Protein AF-A0A8S2THJ9-F1 (afdb_monomer_lite)

Secondary structure (DSSP, 8-state):
-HHHHHHHHHHHHHHHHHTT--EEE--GGGT-EEBTTB--HHHHHHHHHHHHHHHHTT-EEE---EEEEETTTEEEEE-HHHHHHHHHHHH--S------SSSS--

Organism: NCBI:txid392030

InterPro domains:
  IPR001048 Aspartate/glutamate/uridylate kinase [PF00696] (3-106)
  IPR036393 Acetylglutamate kinase-like superfamily [G3DSA:3.40.1160.10] (1-106)
  IPR036393 Acetylglutamate kinase-like superfamily [SSF53633] (6-106)

Structure (mmCIF, N/CA/C/O backbone):
data_AF-A0A8S2THJ9-F1
#
_entry.id   AF-A0A8S2THJ9-F1
#
loop_
_atom_site.group_PDB
_atom_site.id
_atom_site.type_symbol
_atom_site.label_atom_id
_atom_site.label_alt_id
_atom_site.label_comp_id
_atom_site.label_asym_id
_atom_site.label_entity_id
_atom_site.label_seq_id
_atom_site.pdbx_PDB_ins_code
_atom_site.Cartn_x
_atom_site.Cartn_y
_atom_site.Cartn_z
_atom_site.occupancy
_atom_site.B_iso_or_equiv
_atom_site.auth_seq_id
_atom_site.auth_comp_id
_atom_site.auth_asym_id
_atom_site.auth_atom_id
_atom_site.pdbx_PDB_model_num
ATOM 1 N N . THR A 1 1 ? -8.356 2.987 -15.410 1.00 74.62 1 THR A N 1
ATOM 2 C CA . THR A 1 1 ? -7.660 4.298 -15.498 1.00 74.62 1 THR A CA 1
ATOM 3 C C . THR A 1 1 ? -7.457 4.864 -14.096 1.00 74.62 1 THR A C 1
ATOM 5 O O . THR A 1 1 ? -8.301 4.588 -13.248 1.00 74.62 1 THR A O 1
ATOM 8 N N . ARG A 1 2 ? -6.403 5.662 -13.824 1.00 84.69 2 ARG A N 1
ATOM 9 C CA . ARG A 1 2 ? -6.140 6.232 -12.474 1.00 84.69 2 ARG A CA 1
ATOM 10 C C . ARG A 1 2 ? -7.330 7.019 -11.901 1.00 84.69 2 ARG A C 1
ATOM 12 O O . ARG A 1 2 ? -7.614 6.929 -10.715 1.00 84.69 2 ARG A O 1
ATOM 19 N N . ARG A 1 3 ? -8.128 7.678 -12.755 1.00 88.50 3 ARG A N 1
ATOM 20 C CA . ARG A 1 3 ? -9.401 8.320 -12.361 1.00 88.50 3 ARG A CA 1
ATOM 21 C C . ARG A 1 3 ? -10.396 7.350 -11.708 1.00 88.50 3 ARG A C 1
ATOM 23 O O . ARG A 1 3 ? -11.082 7.726 -10.766 1.00 88.50 3 ARG A O 1
ATOM 30 N N . SER A 1 4 ? -10.501 6.123 -12.218 1.00 89.75 4 SER A N 1
ATOM 31 C CA . SER A 1 4 ? -11.427 5.114 -11.678 1.00 89.75 4 SER A CA 1
ATOM 32 C C . SER A 1 4 ? -10.957 4.610 -10.313 1.00 89.75 4 SER A C 1
ATOM 34 O O . SER A 1 4 ? -11.768 4.487 -9.402 1.00 89.75 4 SER A O 1
ATOM 36 N N . LEU A 1 5 ? -9.642 4.413 -10.153 1.00 88.25 5 LEU A N 1
ATOM 37 C CA . LEU A 1 5 ? -9.027 4.081 -8.865 1.00 88.25 5 LEU A CA 1
ATOM 38 C C . LEU A 1 5 ? -9.236 5.200 -7.843 1.00 88.25 5 LEU A C 1
ATOM 40 O O . LEU A 1 5 ? -9.675 4.924 -6.736 1.00 88.25 5 LEU A O 1
ATOM 44 N N . GLY A 1 6 ? -9.048 6.462 -8.240 1.00 89.75 6 GLY A N 1
ATOM 45 C CA . GLY A 1 6 ? -9.322 7.608 -7.371 1.00 89.75 6 GLY A CA 1
ATOM 46 C C . GLY A 1 6 ? -10.773 7.658 -6.875 1.00 89.75 6 GLY A C 1
ATOM 47 O O . GLY A 1 6 ? -11.005 7.988 -5.716 1.00 89.75 6 GLY A O 1
ATOM 48 N N . ARG A 1 7 ? -11.751 7.270 -7.710 1.00 93.50 7 ARG A N 1
ATOM 49 C CA . ARG A 1 7 ? -13.161 7.152 -7.290 1.00 93.50 7 ARG A CA 1
ATOM 50 C C . ARG A 1 7 ? -13.372 6.016 -6.291 1.00 93.50 7 ARG A C 1
ATOM 52 O O . ARG A 1 7 ? -14.015 6.238 -5.273 1.00 93.50 7 ARG A O 1
ATOM 59 N N . LEU A 1 8 ? -12.827 4.828 -6.560 1.00 92.81 8 LEU A N 1
ATOM 60 C CA . LEU A 1 8 ? -12.891 3.698 -5.625 1.00 92.81 8 LEU A CA 1
ATOM 61 C C . LEU A 1 8 ? -12.262 4.059 -4.274 1.00 92.81 8 LEU A C 1
ATOM 63 O O . LEU A 1 8 ? -12.852 3.823 -3.226 1.00 92.81 8 LEU A O 1
ATOM 67 N N . GLN A 1 9 ? -11.087 4.683 -4.304 1.00 92.56 9 GLN A N 1
ATOM 68 C CA . GLN A 1 9 ? -10.371 5.084 -3.102 1.00 92.56 9 GLN A CA 1
ATOM 69 C C . GLN A 1 9 ? -11.126 6.164 -2.317 1.00 92.56 9 GLN A C 1
ATOM 71 O O . GLN A 1 9 ? -11.050 6.169 -1.094 1.00 92.56 9 GLN A O 1
ATOM 76 N N . GLN A 1 10 ? -11.874 7.048 -2.990 1.00 94.81 10 GLN A N 1
ATOM 77 C CA . GLN A 1 10 ? -12.757 8.001 -2.315 1.00 94.81 10 GLN A CA 1
ATOM 78 C C . GLN A 1 10 ? -13.887 7.285 -1.563 1.00 94.81 10 GLN A C 1
ATOM 80 O O . GLN A 1 10 ? -14.086 7.572 -0.390 1.00 94.81 10 GLN A O 1
ATOM 85 N N . TYR A 1 11 ? -14.557 6.304 -2.182 1.00 97.00 11 TYR A N 1
ATOM 86 C CA . TYR A 1 11 ? -15.595 5.521 -1.494 1.00 97.00 11 TYR A CA 1
ATOM 87 C C . TYR A 1 11 ? -15.053 4.790 -0.259 1.00 97.00 11 TYR A C 1
ATOM 89 O O . TYR A 1 11 ? -15.713 4.755 0.777 1.00 97.00 11 TYR A O 1
ATOM 97 N N . LEU A 1 12 ? -13.843 4.229 -0.353 1.00 96.19 12 LEU A N 1
ATOM 98 C CA . LEU A 1 12 ? -13.181 3.598 0.790 1.00 96.19 12 LEU A CA 1
ATOM 99 C C . LEU A 1 12 ? -12.841 4.618 1.879 1.00 96.19 12 LEU A C 1
ATOM 101 O O . LEU A 1 12 ? -13.104 4.362 3.049 1.00 96.19 12 LEU A O 1
ATOM 105 N N . LEU A 1 13 ? -12.287 5.775 1.501 1.00 96.25 13 LEU A N 1
ATOM 106 C CA . LEU A 1 13 ? -11.963 6.848 2.437 1.00 96.25 13 LEU A CA 1
ATOM 107 C C . LEU A 1 13 ? -13.208 7.293 3.215 1.00 96.25 13 LEU A C 1
ATOM 109 O O . LEU A 1 13 ? -13.161 7.351 4.440 1.00 96.25 13 LEU A O 1
ATOM 113 N N . ASP A 1 14 ? -14.318 7.542 2.520 1.00 97.56 14 ASP A N 1
ATOM 114 C CA . ASP A 1 14 ? -15.576 7.965 3.141 1.00 97.56 14 ASP A CA 1
ATOM 115 C C . ASP A 1 14 ? -16.097 6.906 4.129 1.00 97.56 14 ASP A C 1
ATOM 117 O O . ASP A 1 14 ? -16.518 7.243 5.237 1.00 97.56 14 ASP A O 1
ATOM 121 N N . ALA A 1 15 ? -16.011 5.618 3.771 1.00 98.12 15 ALA A N 1
ATOM 122 C CA . ALA A 1 15 ? -16.414 4.515 4.644 1.00 98.12 15 ALA A CA 1
ATOM 123 C C . ALA A 1 15 ? -15.541 4.408 5.908 1.00 98.12 15 ALA A C 1
ATOM 125 O O . ALA A 1 15 ? -16.067 4.270 7.012 1.00 98.12 15 ALA A O 1
ATOM 126 N N . PHE A 1 16 ? -14.215 4.510 5.769 1.00 97.88 16 PHE A N 1
ATOM 127 C CA . PHE A 1 16 ? -13.289 4.483 6.905 1.00 97.88 16 PHE A CA 1
ATOM 128 C C . PHE A 1 16 ? -13.482 5.690 7.833 1.00 97.88 16 PHE A C 1
ATOM 130 O O . PHE A 1 1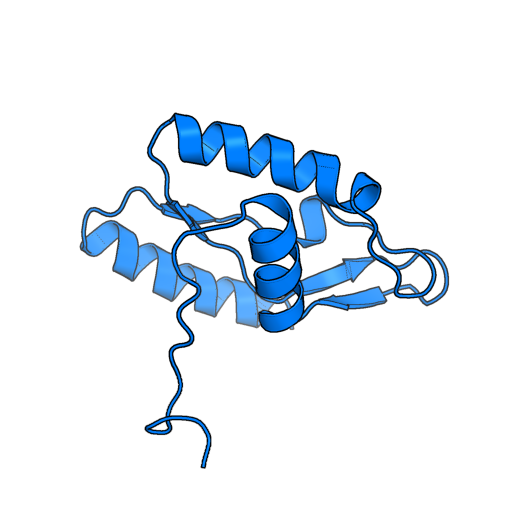6 ? -13.550 5.517 9.049 1.00 97.88 16 PHE A O 1
ATOM 137 N N . LEU A 1 17 ? -13.624 6.898 7.277 1.00 96.69 17 LEU A N 1
ATOM 138 C CA . LEU A 1 17 ? -13.871 8.110 8.063 1.00 96.69 17 LEU A CA 1
ATOM 139 C C . LEU A 1 17 ? -15.227 8.052 8.781 1.00 96.69 17 LEU A C 1
ATOM 141 O O . LEU A 1 17 ? -15.312 8.430 9.949 1.00 96.69 17 LEU A O 1
ATOM 145 N N . GLY A 1 18 ? -16.267 7.521 8.128 1.00 98.12 18 GLY A N 1
ATOM 146 C CA . GLY A 1 18 ? -17.569 7.271 8.754 1.00 98.12 18 GLY A CA 1
ATOM 147 C C . GLY A 1 18 ? -17.498 6.283 9.925 1.00 98.12 18 GLY A C 1
ATOM 148 O O . GLY A 1 18 ? -18.234 6.431 10.897 1.00 98.12 18 GLY A O 1
ATOM 149 N N . ALA A 1 19 ? -16.566 5.328 9.874 1.00 98.25 19 ALA A N 1
ATOM 150 C CA . ALA A 1 19 ? -16.257 4.397 10.961 1.00 98.25 19 ALA A CA 1
ATOM 151 C C . ALA A 1 19 ? -15.251 4.952 11.993 1.00 98.25 19 ALA A C 1
ATOM 153 O O . ALA A 1 19 ? -14.770 4.198 12.835 1.00 98.25 19 ALA A O 1
ATOM 154 N N . GLN A 1 20 ? -14.924 6.250 11.938 1.00 97.88 20 GLN A N 1
ATOM 155 C CA . GLN A 1 20 ? -13.959 6.920 12.821 1.00 97.88 20 GLN A CA 1
ATOM 156 C C . GLN A 1 20 ? -12.535 6.335 12.761 1.00 97.88 20 GLN A C 1
ATOM 158 O O . GLN A 1 20 ? -11.767 6.439 13.717 1.00 97.88 20 GLN A O 1
ATOM 163 N N . ILE A 1 21 ? -12.155 5.741 11.628 1.00 98.12 21 ILE A N 1
ATOM 164 C CA . ILE A 1 21 ? -10.802 5.228 11.401 1.00 98.12 21 ILE A CA 1
ATOM 165 C C . ILE A 1 21 ? -9.934 6.372 10.843 1.00 98.12 21 ILE A C 1
ATOM 167 O O . ILE A 1 21 ? -10.319 6.979 9.839 1.00 98.12 21 ILE A O 1
ATOM 171 N N . PRO A 1 22 ? -8.761 6.676 11.440 1.00 97.56 22 PRO A N 1
ATOM 172 C CA . PRO A 1 22 ? -7.889 7.782 11.029 1.00 97.56 22 PRO A CA 1
ATOM 173 C C . PRO A 1 22 ? -7.101 7.426 9.758 1.00 97.56 22 PRO A C 1
ATOM 175 O O . PRO A 1 22 ? -5.884 7.247 9.769 1.00 97.56 22 PRO A O 1
ATOM 178 N N . VAL A 1 23 ? -7.809 7.262 8.646 1.00 98.06 23 VAL A N 1
ATOM 179 C CA . VAL A 1 23 ? -7.247 6.803 7.375 1.00 98.06 23 VAL A CA 1
ATOM 180 C C . VAL A 1 23 ? -6.580 7.940 6.590 1.00 98.06 23 VAL A C 1
ATOM 182 O O . VAL A 1 23 ? -7.089 9.058 6.525 1.00 98.06 23 VAL A O 1
ATOM 185 N N . VAL A 1 24 ? -5.450 7.650 5.940 1.00 97.00 24 VAL A N 1
ATOM 186 C CA . VAL A 1 24 ? -4.738 8.589 5.056 1.00 97.00 24 VAL A CA 1
ATOM 187 C C . VAL A 1 24 ? -4.447 7.918 3.720 1.00 97.00 24 VAL A C 1
ATOM 189 O O . VAL A 1 24 ? -3.825 6.861 3.668 1.00 97.00 24 VAL A O 1
ATOM 192 N N . ARG A 1 25 ? -4.880 8.535 2.616 1.00 94.81 25 ARG A N 1
ATOM 193 C CA . ARG A 1 25 ? -4.625 8.013 1.263 1.00 94.81 25 ARG A CA 1
ATOM 194 C C . ARG A 1 25 ? -3.167 8.198 0.870 1.00 94.81 25 ARG A C 1
ATOM 196 O O . ARG A 1 25 ? -2.635 9.298 0.998 1.00 94.81 25 ARG A O 1
ATOM 203 N N . ILE A 1 26 ? -2.574 7.149 0.310 1.00 94.75 26 ILE A N 1
ATOM 204 C CA . ILE A 1 26 ? -1.222 7.163 -0.245 1.00 94.75 26 ILE A CA 1
ATOM 205 C C . ILE A 1 26 ? -1.261 6.519 -1.630 1.00 94.75 26 ILE A C 1
ATOM 207 O O . ILE A 1 26 ? -1.740 5.400 -1.790 1.00 94.75 26 ILE A O 1
ATOM 211 N N . SER A 1 27 ? -0.786 7.248 -2.637 1.00 93.50 27 SER A N 1
ATOM 212 C CA . SER A 1 27 ? -0.713 6.791 -4.026 1.00 93.50 27 SER A CA 1
ATOM 213 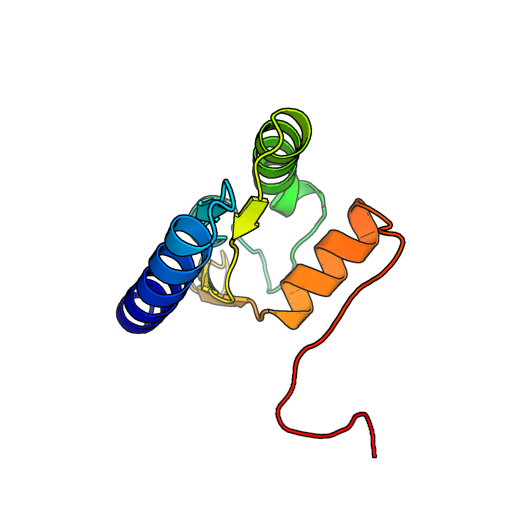C C . SER A 1 27 ? 0.723 6.330 -4.307 1.00 93.50 27 SER A C 1
ATOM 215 O O . SER A 1 27 ? 1.635 7.157 -4.247 1.00 93.50 27 SER A O 1
ATOM 217 N N . PRO A 1 28 ? 0.970 5.032 -4.585 1.00 93.12 28 PRO A N 1
ATOM 218 C CA . PRO A 1 28 ? 2.321 4.534 -4.855 1.00 93.12 28 PRO A CA 1
ATOM 219 C C . PRO A 1 28 ? 3.021 5.239 -6.025 1.00 93.12 28 PRO A C 1
ATOM 221 O O . PRO A 1 28 ? 4.241 5.386 -5.999 1.00 93.12 28 PRO A O 1
ATOM 224 N N . PHE A 1 29 ? 2.267 5.730 -7.016 1.00 92.50 29 PHE A N 1
ATOM 225 C CA . PHE A 1 29 ? 2.806 6.504 -8.142 1.00 92.50 29 PHE A CA 1
ATOM 226 C C . PHE A 1 29 ? 3.606 7.735 -7.712 1.00 92.50 29 PHE A C 1
ATOM 228 O O . PHE A 1 29 ? 4.553 8.106 -8.398 1.00 92.50 29 PHE A O 1
ATOM 235 N N . ASP A 1 30 ? 3.252 8.360 -6.586 1.00 90.88 30 ASP A N 1
ATOM 236 C CA . ASP A 1 30 ? 3.912 9.592 -6.137 1.00 90.88 30 ASP A CA 1
ATOM 237 C C . ASP A 1 30 ? 5.292 9.322 -5.512 1.00 90.88 30 ASP A C 1
ATOM 239 O O . ASP A 1 30 ? 6.064 10.255 -5.299 1.00 90.88 30 ASP A O 1
ATOM 243 N N . PHE A 1 31 ? 5.607 8.055 -5.220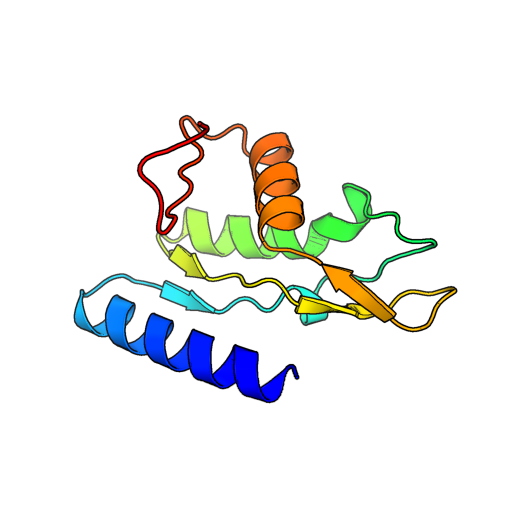 1.00 92.75 31 PHE A N 1
ATOM 244 C CA . PHE A 1 31 ? 6.815 7.654 -4.493 1.00 92.75 31 PHE A CA 1
ATOM 245 C C . PHE A 1 31 ? 7.713 6.697 -5.276 1.00 92.75 31 PHE A C 1
ATOM 247 O O . PHE A 1 31 ? 8.915 6.657 -5.025 1.00 92.75 31 PHE A O 1
ATOM 254 N N . LEU A 1 32 ? 7.150 5.902 -6.188 1.00 92.75 32 LEU A N 1
ATOM 255 C CA . LEU A 1 32 ? 7.860 4.791 -6.812 1.00 92.75 32 LEU A CA 1
ATOM 256 C C . LEU A 1 32 ? 8.154 5.071 -8.287 1.00 92.75 32 LEU A C 1
ATOM 258 O O . LEU A 1 32 ? 7.262 5.377 -9.080 1.00 92.75 32 LEU A O 1
ATOM 262 N N . ILE A 1 33 ? 9.415 4.872 -8.666 1.00 88.12 33 ILE A N 1
ATOM 263 C CA . ILE A 1 33 ? 9.864 4.834 -10.058 1.00 88.12 33 ILE A CA 1
ATOM 264 C C . ILE A 1 33 ? 10.609 3.521 -10.257 1.00 88.12 33 ILE A C 1
ATOM 266 O O . ILE A 1 33 ? 11.625 3.272 -9.611 1.00 88.12 33 ILE A O 1
ATOM 270 N N . SER A 1 34 ? 10.105 2.696 -11.165 1.00 85.88 34 SER A N 1
ATOM 271 C CA . SER A 1 34 ? 10.729 1.420 -11.517 1.00 85.88 34 SER A CA 1
ATOM 272 C C . SER A 1 34 ? 11.821 1.560 -12.572 1.00 85.88 34 SER A C 1
ATOM 274 O O . SER A 1 34 ? 11.831 2.499 -13.375 1.00 85.88 34 SER A O 1
ATOM 276 N N . ASP A 1 35 ? 12.734 0.596 -12.575 1.00 84.62 35 ASP A N 1
ATOM 277 C CA . ASP A 1 35 ? 13.720 0.394 -13.631 1.00 84.62 35 ASP A CA 1
ATOM 278 C C . ASP A 1 35 ? 13.648 -1.073 -14.069 1.00 84.62 35 ASP A C 1
ATOM 280 O O . ASP A 1 35 ? 13.825 -1.960 -13.244 1.00 84.62 35 ASP A O 1
ATOM 284 N N . GLN A 1 36 ? 13.324 -1.345 -15.337 1.00 79.12 36 GLN A N 1
ATOM 285 C CA . GLN A 1 36 ? 13.187 -2.713 -15.874 1.00 79.12 36 GLN A CA 1
ATOM 286 C C . GLN A 1 36 ? 12.199 -3.614 -15.137 1.00 79.12 36 GLN A C 1
ATOM 288 O O . GLN A 1 36 ? 12.447 -4.807 -14.990 1.00 79.12 36 GLN A O 1
ATOM 293 N N . PHE A 1 37 ? 11.063 -3.085 -14.692 1.00 72.94 37 PHE A N 1
ATOM 294 C CA . PHE A 1 37 ? 10.132 -3.863 -13.871 1.00 72.94 37 PHE A CA 1
ATOM 295 C C . PHE A 1 37 ? 10.734 -4.378 -12.548 1.00 72.94 37 PHE A C 1
ATOM 297 O O . PHE A 1 37 ? 10.101 -5.180 -11.854 1.00 72.94 37 PHE A O 1
ATOM 304 N N . GLU A 1 38 ? 11.860 -3.826 -12.103 1.00 76.19 38 GLU A N 1
ATOM 305 C CA . GLU A 1 38 ? 12.396 -4.066 -10.770 1.00 76.19 38 GLU A CA 1
ATOM 306 C C . GLU A 1 38 ? 11.976 -2.939 -9.820 1.00 76.19 38 GLU A C 1
ATOM 308 O O . GLU A 1 38 ? 11.958 -1.754 -10.171 1.00 76.19 38 GLU A O 1
ATOM 313 N N . LEU A 1 39 ? 11.582 -3.330 -8.608 1.00 81.50 39 LEU A N 1
ATOM 314 C CA . LEU A 1 39 ? 11.379 -2.431 -7.477 1.00 81.50 39 LEU A CA 1
ATOM 315 C C . LEU A 1 39 ? 12.215 -2.979 -6.326 1.00 81.50 39 LEU A C 1
ATOM 317 O O . LEU A 1 39 ? 11.914 -4.045 -5.783 1.00 81.50 39 LEU A O 1
ATOM 321 N N . THR A 1 40 ? 13.288 -2.271 -6.000 1.00 85.44 40 THR A N 1
ATOM 322 C CA . THR A 1 40 ? 14.196 -2.633 -4.911 1.00 85.44 40 THR A CA 1
ATOM 323 C C . THR A 1 40 ? 13.778 -1.917 -3.632 1.00 85.44 40 THR A C 1
ATOM 325 O O . THR A 1 40 ? 12.981 -0.978 -3.669 1.00 85.44 40 THR A O 1
ATOM 328 N N . ASP A 1 41 ? 14.346 -2.300 -2.491 1.00 85.00 41 ASP A N 1
ATOM 329 C CA . ASP A 1 41 ? 14.086 -1.593 -1.230 1.00 85.00 41 ASP A CA 1
ATOM 330 C C . ASP A 1 41 ? 14.459 -0.104 -1.310 1.00 85.00 41 ASP A C 1
ATOM 332 O O . ASP A 1 41 ? 13.776 0.742 -0.732 1.00 85.00 41 ASP A O 1
ATOM 336 N N . GLU A 1 42 ? 15.477 0.251 -2.104 1.00 87.81 42 GLU A N 1
ATOM 337 C CA . GLU A 1 42 ? 15.829 1.655 -2.340 1.00 87.81 42 GLU A CA 1
ATOM 338 C C . GLU A 1 42 ? 14.727 2.391 -3.119 1.00 87.81 42 GLU A C 1
ATOM 340 O O . GLU A 1 42 ? 14.452 3.556 -2.831 1.00 87.81 42 GLU A O 1
ATOM 345 N N . THR A 1 43 ? 14.031 1.719 -4.047 1.00 90.12 43 THR A N 1
ATOM 346 C CA . THR A 1 43 ? 12.858 2.290 -4.729 1.00 90.12 43 THR A CA 1
ATOM 347 C C . THR A 1 43 ? 11.737 2.617 -3.743 1.00 90.12 43 THR A C 1
ATOM 349 O O . THR A 1 43 ? 11.061 3.632 -3.895 1.00 90.12 43 THR A O 1
ATOM 352 N N . TYR A 1 44 ? 11.547 1.782 -2.721 1.00 93.88 44 TYR A N 1
ATOM 353 C CA . TYR A 1 44 ? 10.486 1.949 -1.728 1.00 93.88 44 TYR A CA 1
ATOM 354 C C . TYR A 1 44 ? 10.835 2.894 -0.578 1.00 93.88 44 TYR A C 1
ATOM 356 O O . TYR A 1 44 ? 9.939 3.313 0.151 1.00 93.88 44 TYR A O 1
ATOM 364 N N . LYS A 1 45 ? 12.099 3.283 -0.416 1.00 94.06 45 LYS A N 1
ATOM 365 C CA . LYS A 1 45 ? 12.588 4.062 0.731 1.00 94.06 45 LYS A CA 1
ATOM 366 C C . LYS A 1 45 ? 11.739 5.285 1.081 1.00 94.06 45 LYS A C 1
ATOM 368 O O . LYS A 1 45 ? 11.415 5.487 2.248 1.00 94.06 45 LYS A O 1
ATOM 373 N N . GLN A 1 46 ? 11.358 6.095 0.090 1.00 95.06 46 GLN A N 1
ATOM 374 C CA . GLN A 1 46 ? 10.522 7.280 0.336 1.00 95.06 46 GLN A CA 1
ATOM 375 C C . GLN A 1 46 ? 9.095 6.911 0.756 1.00 95.06 46 GLN A C 1
ATOM 377 O O . GLN A 1 46 ? 8.507 7.587 1.602 1.00 95.06 46 GLN A O 1
ATOM 382 N N . LEU A 1 47 ? 8.546 5.835 0.182 1.00 96.50 47 LEU A N 1
ATOM 383 C CA . LEU A 1 47 ? 7.246 5.309 0.579 1.00 96.50 47 LEU A CA 1
ATOM 384 C C . LEU A 1 47 ? 7.305 4.798 2.023 1.00 96.50 47 LEU A C 1
ATOM 386 O O . LEU A 1 47 ? 6.486 5.223 2.829 1.00 96.50 47 LEU A O 1
ATOM 390 N N . TYR A 1 48 ? 8.301 3.982 2.381 1.00 97.31 48 TYR A N 1
ATOM 391 C CA . TYR A 1 48 ? 8.487 3.475 3.746 1.00 97.31 48 TYR A CA 1
ATOM 392 C C . TYR A 1 48 ? 8.608 4.606 4.766 1.00 97.31 48 TYR A C 1
ATOM 394 O O . TYR A 1 48 ? 7.837 4.644 5.716 1.00 97.31 48 TYR A O 1
ATOM 402 N N . GLN A 1 49 ? 9.447 5.614 4.504 1.00 97.25 49 GLN A N 1
ATOM 403 C CA . GLN A 1 49 ? 9.552 6.790 5.375 1.00 97.25 49 GLN A CA 1
ATOM 404 C C . GLN A 1 49 ? 8.200 7.481 5.598 1.00 97.25 49 GLN A C 1
ATOM 406 O O . GLN A 1 49 ? 7.885 7.905 6.710 1.00 97.25 49 GLN A O 1
ATOM 411 N N . ARG A 1 50 ? 7.378 7.606 4.547 1.00 97.81 50 ARG A N 1
ATOM 412 C CA . ARG A 1 50 ? 6.044 8.202 4.667 1.00 97.81 50 ARG A CA 1
ATOM 413 C C . ARG A 1 50 ? 5.108 7.325 5.495 1.00 97.81 50 ARG A C 1
ATOM 415 O O . ARG A 1 50 ? 4.369 7.860 6.320 1.00 97.81 50 ARG A O 1
ATOM 422 N N . LEU A 1 51 ? 5.124 6.015 5.267 1.00 98.06 51 LEU A N 1
ATOM 423 C CA . LEU A 1 51 ? 4.303 5.054 5.999 1.00 98.06 51 LEU A CA 1
ATOM 424 C C . LEU A 1 51 ? 4.694 5.006 7.479 1.00 98.06 51 LEU A C 1
ATOM 426 O O . LEU A 1 51 ? 3.807 5.077 8.322 1.00 98.06 51 LEU A O 1
ATOM 430 N N . ASP A 1 52 ? 5.986 5.007 7.802 1.00 98.25 52 ASP A N 1
ATOM 431 C CA . ASP A 1 52 ? 6.496 5.007 9.178 1.00 98.25 52 ASP A CA 1
ATOM 432 C C . ASP A 1 52 ? 6.029 6.235 9.960 1.00 98.25 52 ASP A C 1
ATOM 434 O O . ASP A 1 52 ? 5.573 6.121 11.100 1.00 98.25 52 ASP A O 1
ATOM 438 N N . ILE A 1 53 ? 6.078 7.419 9.341 1.00 98.38 53 ILE A N 1
ATOM 439 C CA . ILE A 1 53 ? 5.548 8.650 9.941 1.00 98.38 53 ILE A CA 1
ATOM 440 C C . ILE A 1 53 ? 4.046 8.506 10.212 1.00 98.38 53 ILE A C 1
ATOM 442 O O . ILE A 1 53 ? 3.584 8.865 11.289 1.00 98.38 53 ILE A O 1
ATOM 446 N N . LEU A 1 54 ? 3.263 7.981 9.271 1.00 9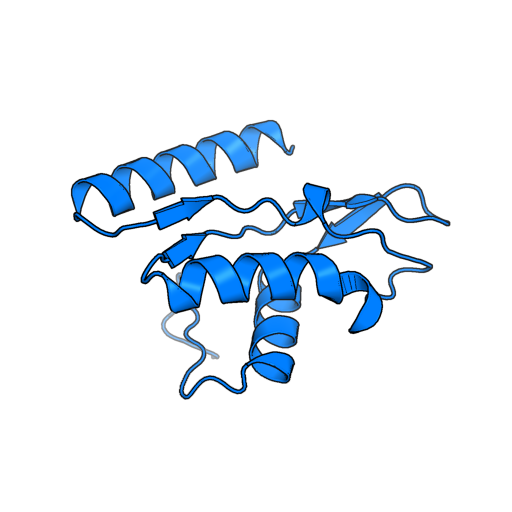8.38 54 LEU A N 1
ATOM 447 C CA . LEU A 1 54 ? 1.817 7.839 9.466 1.00 98.38 54 LEU A CA 1
ATOM 448 C C . LEU A 1 54 ? 1.485 6.821 10.560 1.00 98.38 54 LEU A C 1
ATOM 450 O O . LEU A 1 54 ? 0.710 7.130 11.465 1.00 98.38 54 LEU A O 1
ATOM 454 N N . LEU A 1 55 ? 2.110 5.646 10.505 1.00 98.19 55 LEU A N 1
ATOM 455 C CA . LEU A 1 55 ? 1.894 4.557 11.453 1.00 98.19 55 LEU A CA 1
ATOM 456 C C . LEU A 1 55 ? 2.317 4.957 12.872 1.00 98.19 55 LEU A C 1
ATOM 458 O O . LEU A 1 55 ? 1.561 4.738 13.815 1.00 98.19 55 LEU A O 1
ATOM 462 N N . SER A 1 56 ? 3.473 5.614 13.035 1.00 98.19 56 SER A N 1
ATOM 463 C CA . SER A 1 56 ? 3.934 6.105 14.347 1.00 98.19 56 SER A CA 1
ATOM 464 C C . SER A 1 56 ? 3.029 7.183 14.955 1.00 98.19 56 SER A C 1
ATOM 466 O O . SER A 1 56 ? 2.988 7.321 16.175 1.00 98.19 56 SER A O 1
ATOM 468 N N . ASN A 1 57 ? 2.264 7.906 14.131 1.00 98.19 57 ASN A N 1
ATOM 469 C CA . ASN A 1 57 ? 1.276 8.894 14.572 1.00 98.19 57 ASN A CA 1
ATOM 470 C C . ASN A 1 57 ? -0.152 8.318 14.698 1.00 98.19 57 ASN A C 1
ATOM 472 O O . ASN A 1 57 ? -1.100 9.073 14.901 1.00 98.19 57 ASN A O 1
ATOM 476 N N . GLY A 1 58 ? -0.323 6.996 14.580 1.00 98.00 58 GLY A N 1
ATOM 477 C CA . GLY A 1 58 ? -1.611 6.317 14.760 1.00 98.00 58 GLY A CA 1
ATOM 478 C C . GLY A 1 58 ? -2.567 6.407 13.567 1.00 98.00 58 GLY A C 1
ATOM 479 O O . GLY A 1 58 ? -3.743 6.075 13.710 1.00 98.00 58 GLY A O 1
ATOM 480 N N . TYR A 1 59 ? -2.091 6.838 12.396 1.00 98.44 59 TYR A N 1
ATOM 481 C CA . TYR A 1 59 ? -2.885 6.836 11.167 1.00 98.44 59 TYR A CA 1
ATOM 482 C C . TYR A 1 59 ? -2.864 5.466 10.483 1.00 98.44 59 TYR A C 1
ATOM 484 O O . TYR A 1 59 ? -1.937 4.675 10.651 1.00 98.44 59 TYR A O 1
ATOM 492 N N . VAL A 1 60 ? -3.875 5.216 9.649 1.00 98.12 60 VAL A N 1
ATOM 493 C CA . VAL A 1 60 ? -4.002 4.008 8.823 1.00 98.12 60 VAL A CA 1
ATOM 494 C C . VAL A 1 60 ? -3.738 4.366 7.354 1.00 98.12 60 VAL A C 1
ATOM 496 O O . VAL A 1 60 ? -4.595 4.982 6.714 1.00 98.12 60 VAL A O 1
ATOM 499 N N . PRO A 1 61 ? -2.573 4.014 6.780 1.00 97.50 61 PRO A N 1
ATOM 500 C CA . PRO A 1 61 ? -2.297 4.271 5.372 1.00 97.50 61 PRO A CA 1
ATOM 501 C C . PRO A 1 61 ? -3.182 3.421 4.450 1.00 97.50 61 PRO A C 1
ATOM 503 O O . PRO A 1 61 ? -3.215 2.197 4.556 1.00 97.50 61 PRO A O 1
ATOM 506 N N . LEU A 1 62 ? -3.863 4.066 3.503 1.00 96.69 62 LEU A N 1
ATOM 507 C CA . LEU A 1 62 ? -4.678 3.428 2.469 1.00 96.69 62 LEU A CA 1
ATOM 508 C C . LEU A 1 62 ? -3.985 3.539 1.110 1.00 96.69 62 LEU A C 1
ATOM 510 O O . LEU A 1 62 ? -4.049 4.586 0.454 1.00 96.69 62 LEU A O 1
ATOM 514 N N . LEU A 1 63 ? -3.357 2.440 0.692 1.00 95.69 63 LEU A N 1
ATOM 515 C CA . LEU A 1 63 ? -2.723 2.277 -0.616 1.00 95.69 63 LEU A CA 1
ATOM 516 C C . LEU A 1 63 ? -3.673 1.576 -1.599 1.00 95.69 63 LEU A C 1
ATOM 518 O O . LEU A 1 63 ? -4.685 0.996 -1.207 1.00 95.69 63 LEU A O 1
ATOM 522 N N . HIS A 1 64 ? -3.341 1.612 -2.887 1.00 93.38 64 HIS A N 1
ATOM 523 C CA . HIS A 1 64 ? -4.031 0.854 -3.929 1.00 93.38 64 HIS A CA 1
ATOM 524 C C . HIS A 1 64 ? -3.040 0.418 -5.008 1.00 93.38 64 HIS A C 1
ATOM 526 O O . HIS A 1 64 ? -2.004 1.056 -5.189 1.00 93.38 64 HIS A O 1
ATOM 532 N N . GLY A 1 65 ? -3.386 -0.630 -5.761 1.00 92.81 65 GLY A N 1
ATOM 533 C CA . GLY A 1 65 ? -2.666 -0.950 -6.992 1.00 92.81 65 GLY A CA 1
ATOM 534 C C . GLY A 1 65 ? -2.705 0.242 -7.948 1.00 92.81 65 GLY A C 1
ATOM 535 O O . GLY A 1 65 ? -3.746 0.889 -8.097 1.00 92.81 65 GLY A O 1
ATOM 536 N N . ASP A 1 66 ? -1.577 0.567 -8.564 1.00 92.44 66 ASP A N 1
ATOM 537 C CA . ASP A 1 66 ? -1.408 1.792 -9.345 1.00 92.44 66 ASP A CA 1
ATOM 538 C C . ASP A 1 66 ? -0.613 1.531 -10.626 1.00 92.44 66 ASP A C 1
ATOM 540 O O . ASP A 1 66 ? 0.025 0.495 -10.798 1.00 92.44 66 ASP A O 1
ATOM 544 N N . VAL A 1 67 ? -0.657 2.485 -11.549 1.00 91.50 67 VAL A N 1
ATOM 545 C CA . VAL A 1 67 ? 0.344 2.575 -12.614 1.00 91.50 67 VAL A CA 1
ATOM 546 C C . VAL A 1 67 ? 1.540 3.312 -12.029 1.00 91.50 67 VAL A C 1
ATOM 548 O O . VAL A 1 67 ? 1.328 4.285 -11.320 1.00 91.50 67 VAL A O 1
ATOM 551 N N . LEU A 1 68 ? 2.764 2.877 -12.321 1.00 91.12 68 LEU A N 1
ATOM 552 C CA . LEU A 1 68 ? 4.018 3.546 -11.962 1.00 91.12 68 LEU A CA 1
ATOM 553 C C . LEU A 1 68 ? 4.765 3.991 -13.216 1.00 91.12 68 LEU A C 1
ATOM 555 O O . LEU A 1 68 ? 4.577 3.406 -14.283 1.00 91.12 68 LEU A O 1
ATOM 559 N N . LEU A 1 69 ? 5.660 4.969 -13.074 1.00 90.81 69 LEU A N 1
ATOM 560 C CA . LEU A 1 69 ? 6.646 5.276 -14.109 1.00 90.81 69 LEU A CA 1
ATOM 561 C C . LEU A 1 69 ? 7.730 4.190 -14.145 1.00 90.81 69 LEU A C 1
ATOM 563 O O . LEU A 1 69 ? 8.221 3.744 -13.104 1.00 90.81 69 LEU A O 1
ATOM 567 N N . ASP A 1 70 ? 8.125 3.793 -15.350 1.00 89.88 70 ASP A N 1
ATOM 568 C CA . ASP A 1 70 ? 9.247 2.882 -15.583 1.00 89.88 70 ASP A CA 1
ATOM 569 C C . ASP A 1 70 ? 10.259 3.541 -16.522 1.00 89.88 70 ASP A C 1
ATOM 571 O O . ASP A 1 70 ? 9.895 4.073 -17.574 1.00 89.88 70 ASP A O 1
ATOM 575 N N . LYS A 1 71 ? 11.539 3.516 -16.143 1.00 87.44 71 LYS A N 1
ATOM 576 C CA . LYS A 1 71 ? 12.605 4.192 -16.895 1.00 87.44 71 LYS A CA 1
ATOM 577 C C . LYS A 1 71 ? 12.836 3.619 -18.297 1.00 87.44 71 LYS A C 1
ATOM 579 O O . LYS A 1 71 ? 13.372 4.339 -19.135 1.00 87.44 71 LYS A O 1
ATOM 584 N N . LYS A 1 72 ? 12.463 2.360 -18.569 1.00 86.81 72 LYS A N 1
ATOM 585 C CA . LYS A 1 72 ? 12.725 1.691 -19.859 1.00 86.81 72 LYS A CA 1
ATOM 586 C C . LYS A 1 72 ? 11.465 1.426 -20.675 1.00 86.81 72 LYS A C 1
ATOM 588 O O . LYS A 1 72 ? 11.528 1.454 -21.898 1.00 86.81 72 LYS A O 1
ATOM 593 N N . THR A 1 73 ? 10.332 1.190 -20.020 1.00 83.94 73 THR A N 1
ATOM 594 C CA . THR A 1 73 ? 9.050 0.848 -20.665 1.00 83.94 73 THR A CA 1
ATOM 595 C C . THR A 1 73 ? 7.986 1.939 -20.539 1.00 83.94 73 THR A C 1
ATOM 597 O O . THR A 1 73 ? 6.845 1.747 -20.955 1.00 83.94 73 THR A O 1
ATOM 600 N N . HIS A 1 74 ? 8.369 3.110 -20.018 1.00 85.06 74 HIS A N 1
ATOM 601 C CA . HIS A 1 74 ? 7.538 4.283 -19.720 1.00 85.06 74 HIS A CA 1
ATOM 602 C C . HIS A 1 74 ? 6.583 4.103 -18.538 1.00 85.06 74 HIS A C 1
ATOM 604 O O . HIS A 1 74 ? 6.451 5.017 -17.723 1.00 85.06 74 HIS A O 1
ATOM 610 N N . TRP A 1 75 ? 5.930 2.949 -18.414 1.00 89.25 75 TRP A N 1
ATOM 611 C CA . TRP A 1 75 ? 5.024 2.662 -17.308 1.00 89.25 75 TRP A CA 1
ATOM 612 C C . TRP A 1 75 ? 4.898 1.164 -17.028 1.00 89.25 75 TRP A C 1
ATOM 614 O O . TRP A 1 75 ? 5.059 0.330 -17.913 1.00 89.25 75 TRP A O 1
ATOM 624 N N . ARG A 1 76 ? 4.527 0.831 -15.790 1.00 89.69 76 ARG A N 1
ATOM 625 C CA . ARG A 1 76 ? 4.160 -0.530 -15.373 1.00 89.69 76 ARG A CA 1
ATOM 626 C C . ARG A 1 76 ? 2.952 -0.514 -14.449 1.00 89.69 76 ARG A C 1
ATOM 628 O O . ARG A 1 76 ? 2.659 0.506 -13.831 1.00 89.69 76 ARG A O 1
ATOM 635 N N . ILE A 1 77 ? 2.287 -1.655 -14.312 1.00 91.00 77 ILE A N 1
ATOM 636 C CA . ILE A 1 77 ? 1.266 -1.857 -13.279 1.00 91.00 77 ILE A CA 1
ATOM 637 C C . ILE A 1 77 ? 1.954 -2.390 -12.018 1.00 91.00 77 ILE A C 1
ATOM 639 O O . ILE A 1 77 ? 2.802 -3.278 -12.097 1.00 91.00 77 ILE A O 1
ATOM 643 N N . LEU A 1 78 ? 1.589 -1.823 -10.873 1.00 92.81 78 LEU A N 1
ATOM 644 C CA . LEU A 1 78 ? 1.879 -2.333 -9.541 1.00 92.81 78 LEU A CA 1
ATOM 645 C C . LEU A 1 78 ? 0.570 -2.855 -8.946 1.00 9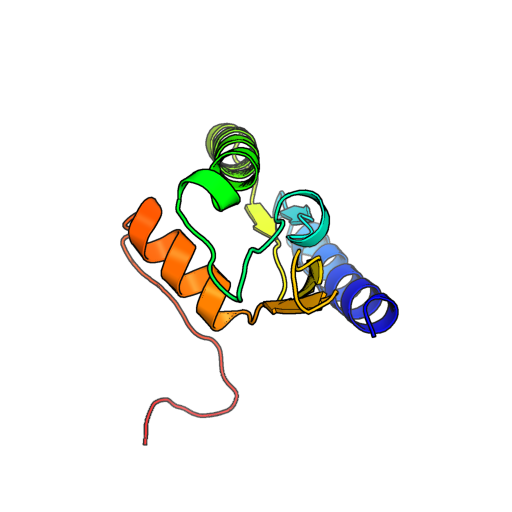2.81 78 LEU A C 1
ATOM 647 O O . LEU A 1 78 ? -0.371 -2.082 -8.745 1.00 92.81 78 LEU A O 1
ATOM 651 N N . SER A 1 79 ? 0.487 -4.158 -8.696 1.00 93.44 79 SER A N 1
ATOM 652 C CA . SER A 1 79 ? -0.717 -4.772 -8.136 1.00 93.44 79 SER A CA 1
ATOM 653 C C . SER A 1 79 ? -0.809 -4.582 -6.615 1.00 93.44 79 SER A C 1
ATOM 655 O O . SER A 1 79 ? 0.154 -4.191 -5.955 1.00 93.44 79 SER A O 1
ATOM 657 N N . GLY A 1 80 ? -1.988 -4.857 -6.044 1.00 93.69 80 GLY A N 1
ATOM 658 C CA . GLY A 1 80 ? -2.155 -4.904 -4.586 1.00 93.69 80 GLY A CA 1
ATOM 659 C C . GLY A 1 80 ? -1.317 -6.008 -3.934 1.00 93.69 80 GLY A C 1
ATOM 660 O O . GLY A 1 80 ? -0.791 -5.801 -2.844 1.00 93.69 80 GLY A O 1
ATOM 661 N N . ASP A 1 81 ? -1.135 -7.130 -4.632 1.00 95.31 81 ASP A N 1
ATOM 662 C CA . ASP A 1 81 ? -0.354 -8.273 -4.155 1.00 95.31 81 ASP A CA 1
ATOM 663 C C . ASP A 1 81 ? 1.139 -7.930 -4.096 1.00 95.31 81 ASP A C 1
ATOM 665 O O . ASP A 1 81 ? 1.785 -8.206 -3.087 1.00 95.31 81 ASP A O 1
ATOM 669 N N . ASP A 1 82 ? 1.668 -7.243 -5.118 1.00 93.44 82 ASP A N 1
ATOM 670 C CA . ASP A 1 82 ? 3.058 -6.759 -5.132 1.00 93.44 82 ASP A CA 1
ATOM 671 C C . ASP A 1 82 ? 3.332 -5.813 -3.954 1.00 93.44 82 ASP A C 1
ATOM 673 O O . ASP A 1 82 ? 4.363 -5.908 -3.286 1.00 93.44 82 ASP A O 1
ATOM 677 N N . ILE A 1 83 ? 2.393 -4.895 -3.687 1.00 95.06 83 ILE A N 1
ATOM 678 C CA . ILE A 1 83 ? 2.475 -3.961 -2.558 1.00 95.06 83 ILE A CA 1
ATOM 679 C C . ILE A 1 83 ? 2.477 -4.734 -1.242 1.00 95.06 83 ILE A C 1
ATOM 681 O O . ILE A 1 83 ? 3.342 -4.498 -0.401 1.00 95.06 83 ILE A O 1
ATOM 685 N N . LEU A 1 84 ? 1.518 -5.643 -1.052 1.00 96.19 84 LEU A N 1
ATOM 686 C CA . LEU A 1 84 ? 1.379 -6.386 0.195 1.00 96.19 84 LEU A CA 1
ATOM 687 C C . LEU A 1 84 ? 2.594 -7.278 0.457 1.00 96.19 84 LEU A C 1
ATOM 689 O O . LEU A 1 84 ? 3.081 -7.288 1.583 1.00 96.19 84 LEU A O 1
ATOM 693 N N . LEU A 1 85 ? 3.113 -7.963 -0.566 1.00 95.25 85 LEU A N 1
ATOM 694 C CA . LEU A 1 85 ? 4.335 -8.759 -0.468 1.00 95.25 85 LEU A CA 1
ATOM 695 C C . LEU A 1 85 ? 5.511 -7.897 0.005 1.00 95.25 85 LEU A C 1
ATOM 697 O O . LEU A 1 85 ? 6.147 -8.232 1.000 1.00 95.25 85 LEU A O 1
ATOM 701 N N . LYS A 1 86 ? 5.754 -6.751 -0.644 1.00 94.50 86 LYS A N 1
ATOM 702 C CA . LYS A 1 86 ? 6.872 -5.863 -0.286 1.00 94.50 86 LYS A CA 1
ATOM 703 C C . LYS A 1 86 ? 6.737 -5.269 1.112 1.00 94.50 86 LYS A C 1
ATOM 705 O O . LYS A 1 86 ? 7.702 -5.250 1.873 1.00 94.50 86 LYS A O 1
ATOM 710 N N . LEU A 1 87 ? 5.535 -4.835 1.488 1.00 96.12 87 LEU A N 1
ATOM 711 C CA . LEU A 1 87 ? 5.274 -4.346 2.842 1.00 96.12 87 LEU A CA 1
ATOM 712 C C . LEU A 1 87 ? 5.423 -5.458 3.887 1.00 96.12 87 LEU A C 1
ATOM 714 O O . LEU A 1 87 ? 5.911 -5.188 4.979 1.00 96.12 87 LEU A O 1
ATOM 718 N N . ALA A 1 88 ? 5.027 -6.692 3.573 1.00 97.31 88 ALA A N 1
ATOM 719 C CA . ALA A 1 88 ? 5.173 -7.824 4.480 1.00 97.31 88 ALA A CA 1
ATOM 720 C C . ALA A 1 88 ? 6.645 -8.206 4.686 1.00 97.31 88 ALA A C 1
ATOM 722 O O . ALA A 1 88 ? 7.059 -8.420 5.823 1.00 97.31 88 ALA A O 1
ATOM 723 N N . GLU A 1 89 ? 7.438 -8.228 3.610 1.00 96.06 89 GLU A N 1
ATOM 724 C CA . GLU A 1 89 ? 8.889 -8.436 3.668 1.00 96.06 89 GLU A CA 1
ATOM 725 C C . GLU A 1 89 ? 9.570 -7.372 4.542 1.00 96.06 89 GLU A C 1
ATOM 727 O O . GLU A 1 89 ? 10.398 -7.715 5.385 1.00 96.06 89 GLU A O 1
ATOM 732 N N . TYR A 1 90 ? 9.183 -6.102 4.392 1.00 96.12 90 TYR A N 1
ATOM 733 C CA . TYR A 1 90 ? 9.787 -4.988 5.124 1.00 96.12 90 TYR A CA 1
ATOM 734 C C . TYR A 1 90 ? 9.340 -4.896 6.592 1.00 96.12 90 TYR A C 1
ATOM 736 O O . TYR A 1 90 ? 10.172 -4.825 7.493 1.00 96.12 90 TYR A O 1
ATOM 744 N N . TYR A 1 91 ? 8.028 -4.904 6.851 1.00 97.25 91 TYR A N 1
ATOM 745 C CA . TYR A 1 91 ? 7.468 -4.682 8.191 1.00 97.25 91 TYR A CA 1
ATOM 746 C C . TYR A 1 91 ? 7.359 -5.949 9.041 1.00 97.25 91 TYR A C 1
ATOM 748 O O . TYR A 1 91 ? 7.141 -5.834 10.246 1.00 97.25 91 TYR A O 1
ATOM 756 N N . GLN A 1 92 ? 7.464 -7.138 8.435 1.00 97.75 92 GLN A N 1
ATOM 757 C CA . GLN A 1 92 ? 7.285 -8.430 9.110 1.00 97.75 92 GLN A CA 1
ATOM 758 C C . GLN A 1 92 ? 6.030 -8.449 10.014 1.00 97.75 92 GLN A C 1
ATOM 760 O O . GLN A 1 92 ? 6.119 -8.731 11.215 1.00 97.75 92 GLN A O 1
ATOM 765 N N . PRO A 1 93 ? 4.842 -8.091 9.482 1.00 97.69 93 PRO A N 1
ATOM 766 C CA . PRO A 1 93 ? 3.641 -7.979 10.292 1.00 97.69 93 PRO A CA 1
ATOM 767 C C . PRO A 1 93 ? 3.229 -9.351 10.828 1.00 97.69 93 PRO A C 1
ATOM 769 O O . PRO A 1 93 ? 3.423 -10.382 10.188 1.00 97.69 93 PRO A O 1
ATOM 772 N N . ARG A 1 94 ? 2.548 -9.364 11.978 1.00 98.31 94 ARG A N 1
ATOM 773 C CA . ARG A 1 94 ? 2.020 -10.608 12.566 1.00 98.31 94 ARG A CA 1
ATOM 774 C C . ARG A 1 94 ? 1.091 -11.362 11.607 1.00 98.31 94 ARG A C 1
ATOM 776 O O . ARG A 1 94 ? 0.982 -12.581 11.699 1.00 98.31 94 ARG A O 1
ATOM 783 N N . GLN A 1 95 ? 0.354 -10.638 10.762 1.00 97.62 95 GLN A N 1
ATOM 784 C CA . GLN A 1 95 ? -0.628 -11.200 9.838 1.00 97.62 95 GLN A CA 1
ATOM 785 C C . GLN A 1 95 ? -0.719 -10.369 8.555 1.00 97.62 95 GLN A C 1
ATOM 787 O O . GLN A 1 95 ? -0.711 -9.140 8.608 1.00 97.62 95 GLN A O 1
ATOM 792 N N . CYS A 1 96 ? -0.912 -11.059 7.430 1.00 97.44 96 CYS A N 1
ATOM 793 C CA . CYS A 1 96 ? -1.375 -10.495 6.164 1.00 97.44 96 CYS A CA 1
ATOM 794 C C . CYS A 1 96 ? -2.752 -11.097 5.859 1.00 97.44 96 CYS A C 1
ATOM 796 O O . CYS A 1 96 ? -2.899 -12.319 5.864 1.00 97.44 96 CYS A O 1
ATOM 798 N N . ILE A 1 97 ? -3.765 -10.257 5.636 1.00 97.44 97 ILE A N 1
ATOM 799 C CA . ILE A 1 97 ? -5.154 -10.697 5.444 1.00 97.44 97 ILE A CA 1
ATOM 800 C C . ILE A 1 97 ? -5.599 -10.324 4.032 1.00 97.44 97 ILE A C 1
ATOM 802 O O . ILE A 1 97 ? -5.586 -9.150 3.669 1.00 97.44 97 ILE A O 1
ATOM 806 N N . PHE A 1 98 ? -6.035 -11.323 3.264 1.00 96.69 98 PHE A N 1
ATOM 807 C CA . PHE A 1 98 ? -6.652 -11.138 1.954 1.00 96.69 98 PHE A CA 1
ATOM 808 C C . PHE A 1 98 ? -8.167 -11.281 2.082 1.00 96.69 98 PHE A C 1
ATOM 810 O O . PHE A 1 98 ? -8.666 -12.313 2.528 1.00 96.69 98 PHE A O 1
ATOM 817 N N . LEU A 1 99 ? -8.899 -10.246 1.675 1.00 95.69 99 LEU A N 1
ATOM 818 C CA . LEU A 1 99 ? -10.352 -10.293 1.557 1.00 95.69 99 LEU A CA 1
ATOM 819 C C . LEU A 1 99 ? -10.702 -10.559 0.096 1.00 95.69 99 LEU A C 1
ATOM 821 O O . LEU A 1 99 ? -10.320 -9.795 -0.789 1.00 95.69 99 LEU A O 1
ATOM 825 N N . THR A 1 100 ? -11.416 -11.649 -0.157 1.00 95.94 100 THR A N 1
ATOM 826 C CA . THR A 1 100 ? -11.784 -12.087 -1.506 1.00 95.94 100 THR A CA 1
ATOM 827 C C . THR A 1 100 ? -13.256 -12.503 -1.554 1.00 95.94 100 THR A C 1
ATOM 829 O O . THR A 1 100 ? -13.934 -12.578 -0.531 1.00 95.94 100 THR A O 1
ATOM 832 N N . SER A 1 101 ? -13.768 -12.730 -2.761 1.00 96.50 101 SER A N 1
ATOM 833 C CA . SER A 1 101 ? -15.152 -13.156 -3.012 1.00 96.50 101 SER A CA 1
ATOM 834 C C . SER A 1 101 ? -15.358 -14.671 -2.899 1.00 96.50 101 SER A C 1
ATOM 836 O O . SER A 1 101 ? -16.480 -15.148 -3.056 1.00 96.50 101 SER A O 1
ATOM 838 N N . VAL A 1 102 ? -14.292 -15.425 -2.618 1.00 96.75 102 VAL A N 1
ATOM 839 C CA . VAL A 1 102 ? -14.314 -16.881 -2.416 1.00 96.75 102 VAL A CA 1
ATOM 840 C C . VAL A 1 102 ? -13.905 -17.242 -0.981 1.00 96.75 102 VAL A C 1
ATOM 842 O O . VAL A 1 102 ? -13.225 -16.451 -0.333 1.00 96.75 102 VAL A O 1
ATOM 845 N N . PRO A 1 103 ? -14.271 -18.423 -0.451 1.00 95.06 103 PRO A N 1
ATOM 846 C CA . PRO A 1 103 ? -13.943 -18.793 0.932 1.00 95.06 103 PRO A CA 1
ATOM 847 C C . PRO A 1 103 ? -12.439 -18.927 1.230 1.00 95.06 103 PRO A C 1
ATOM 849 O O . PRO A 1 103 ? -12.042 -18.878 2.390 1.00 95.06 103 PRO A O 1
ATOM 852 N N . GLY A 1 104 ? -11.606 -19.117 0.204 1.00 94.81 104 GLY A N 1
ATOM 853 C CA . GLY A 1 104 ? -10.164 -19.289 0.341 1.00 94.81 104 GLY A CA 1
ATOM 854 C C . GLY A 1 104 ? -9.537 -19.869 -0.924 1.00 94.81 104 GLY A C 1
ATOM 855 O O . GLY A 1 104 ? -10.146 -19.844 -1.994 1.00 94.81 104 GLY A O 1
ATOM 856 N N . ILE A 1 105 ? -8.318 -20.391 -0.786 1.00 93.50 105 ILE A N 1
ATOM 857 C CA . ILE A 1 105 ? -7.667 -21.192 -1.830 1.00 93.50 105 ILE A CA 1
ATOM 858 C C . ILE A 1 105 ? -8.421 -22.525 -1.933 1.00 93.50 105 ILE A C 1
ATOM 860 O O . ILE A 1 105 ? -8.687 -23.148 -0.904 1.00 93.50 105 ILE A O 1
ATOM 864 N N . LEU A 1 106 ? -8.797 -22.906 -3.156 1.00 85.38 106 LEU A N 1
ATOM 865 C CA . LEU A 1 106 ? -9.540 -24.133 -3.463 1.00 85.38 106 LEU A CA 1
ATOM 866 C C . LEU A 1 106 ? -8.608 -25.326 -3.680 1.00 85.38 106 LEU A C 1
ATOM 868 O O . LEU A 1 106 ? -7.541 -25.121 -4.303 1.00 85.38 106 LEU A O 1
#

Sequence (106 aa):
TRRSLGRLQQYLLDAFLGAQIPVVRISPFDFLISDQFELTDETYKQLYQRLDILLSNGYVPLLHGDVLLDKKTHWRILSGDDILLKLAEYYQPRQCIFLTSVPGIL

Foldseek 3Di:
DVVVVVVVVVVVVVVCVVVVAQEDEDELQVQAEAEPPDDDVVRCVVVVVVVCVQVVVRHHYDYAWDWHQYPPPRIDTGHPVNVQVVCCVVV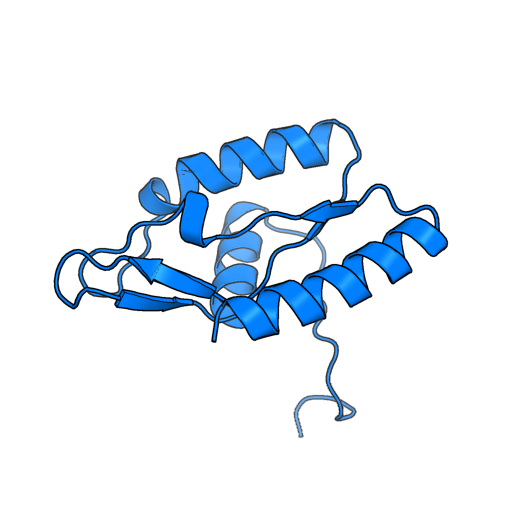VDPDDDDDDPDPDDD

Radius of gyration: 14.67 Å; chains: 1; bounding box: 33×34×35 Å

pLDDT: mean 93.24, std 5.39, range [72.94, 98.44]